Protein AF-A0A7G2IXJ1-F1 (afdb_monomer)

InterPro domains:
  IPR017896 4Fe-4S ferredoxin-type, iron-sulphur binding domain [PF13247] (13-69)
  IPR017896 4Fe-4S ferredoxin-type, iron-sulphur binding domain [PS51379] (12-43)
  IPR017896 4Fe-4S ferredoxin-type, iron-sulphur binding domain [PS51379] (45-76)

Structure (mmCIF, N/CA/C/O backbone):
data_AF-A0A7G2IXJ1-F1
#
_entry.id   AF-A0A7G2IXJ1-F1
#
loop_
_atom_site.group_PDB
_atom_site.id
_atom_site.type_symbol
_atom_site.label_atom_id
_atom_site.label_alt_id
_atom_site.label_comp_id
_atom_site.label_asym_id
_atom_site.label_entity_id
_atom_site.label_seq_id
_atom_site.pdbx_PDB_ins_code
_atom_site.Cartn_x
_atom_site.Cartn_y
_atom_site.Cartn_z
_atom_site.occupancy
_atom_site.B_iso_or_equiv
_atom_site.auth_seq_id
_atom_site.auth_comp_id
_atom_site.auth_asym_id
_atom_site.auth_atom_id
_atom_site.pdbx_PDB_model_num
ATOM 1 N N . MET A 1 1 ? -9.453 18.705 25.633 1.00 56.28 1 MET A N 1
ATOM 2 C CA . MET A 1 1 ? -10.833 18.551 26.150 1.00 56.28 1 MET A CA 1
ATOM 3 C C . MET A 1 1 ? -11.548 17.319 25.593 1.00 56.28 1 MET A C 1
ATOM 5 O O . MET A 1 1 ? -11.907 16.476 26.396 1.00 56.28 1 MET A O 1
ATOM 9 N N . GLN A 1 2 ? -11.689 17.133 24.271 1.00 62.91 2 GLN A N 1
ATOM 10 C CA . GLN A 1 2 ? -12.437 15.993 23.686 1.00 62.91 2 GLN A CA 1
ATOM 11 C C . GLN A 1 2 ? -12.001 14.591 24.154 1.00 62.91 2 GLN A C 1
ATOM 13 O O . GLN A 1 2 ? -12.845 13.731 24.371 1.00 62.91 2 GLN A O 1
ATOM 18 N N . LYS A 1 3 ? -10.699 14.354 24.367 1.00 65.56 3 LYS A N 1
ATOM 19 C CA . LYS A 1 3 ? -10.179 13.031 24.765 1.00 65.56 3 LYS A CA 1
ATOM 20 C C . LYS A 1 3 ? -10.699 12.545 26.128 1.00 65.56 3 LYS A C 1
ATOM 22 O O . LYS A 1 3 ? -10.833 11.347 26.320 1.00 65.56 3 LYS A O 1
ATOM 27 N N . ALA A 1 4 ? -10.995 13.467 27.050 1.00 74.75 4 ALA A N 1
ATOM 28 C CA . ALA A 1 4 ? -11.545 13.137 28.367 1.00 74.75 4 ALA A CA 1
ATOM 29 C C . ALA A 1 4 ? -13.046 12.799 28.305 1.00 74.75 4 ALA A C 1
ATOM 31 O O . ALA A 1 4 ? -13.530 12.006 29.102 1.00 74.75 4 ALA A O 1
ATOM 32 N N . MET A 1 5 ? -13.767 13.371 27.336 1.00 77.88 5 MET A N 1
ATOM 33 C CA . MET A 1 5 ? -15.208 13.181 27.158 1.00 77.88 5 MET A CA 1
ATOM 34 C C . MET A 1 5 ? -15.540 11.785 26.611 1.00 77.88 5 MET A C 1
ATOM 36 O O . MET A 1 5 ? -16.404 11.116 27.160 1.00 77.88 5 MET A O 1
ATOM 40 N N . TYR A 1 6 ? -14.811 11.304 25.594 1.00 83.25 6 TYR A N 1
ATOM 41 C CA . TYR A 1 6 ? -15.028 9.971 24.997 1.00 83.25 6 TYR A CA 1
ATOM 42 C C . TYR A 1 6 ? -14.584 8.791 25.883 1.00 83.25 6 TYR A C 1
ATOM 44 O O . TYR A 1 6 ? -14.739 7.641 25.487 1.00 83.25 6 TYR A O 1
ATOM 52 N N . GLY A 1 7 ? -13.998 9.061 27.055 1.00 84.44 7 GLY A N 1
ATOM 53 C CA . GLY A 1 7 ? -13.674 8.036 28.053 1.00 84.44 7 GLY A CA 1
ATOM 54 C C . GLY A 1 7 ? -14.828 7.720 29.013 1.00 84.44 7 GLY A C 1
ATOM 55 O O . GLY A 1 7 ? -14.711 6.785 29.799 1.00 84.44 7 GLY A O 1
ATOM 56 N N . GLN A 1 8 ? -15.915 8.498 28.974 1.00 90.81 8 GLN A N 1
ATOM 57 C CA . GLN A 1 8 ? -17.129 8.256 29.757 1.00 90.81 8 GLN A CA 1
ATOM 58 C C . GLN A 1 8 ? -18.039 7.272 29.020 1.00 90.81 8 GLN A C 1
ATOM 60 O O . GLN A 1 8 ? -18.203 7.383 27.804 1.00 90.81 8 GLN A O 1
ATOM 65 N N . PHE A 1 9 ? -18.649 6.337 29.754 1.00 86.94 9 PHE A N 1
ATOM 66 C CA . PHE A 1 9 ? -19.478 5.274 29.179 1.00 86.94 9 PHE A CA 1
ATOM 67 C C . PHE A 1 9 ? -20.619 5.839 28.322 1.00 86.94 9 PHE A C 1
ATOM 69 O O . PHE A 1 9 ? -20.841 5.380 27.200 1.00 86.94 9 PHE A O 1
ATOM 76 N N . GLU A 1 10 ? -21.265 6.898 28.805 1.00 91.25 10 GLU A N 1
ATOM 77 C CA . GLU A 1 10 ? -22.397 7.575 28.170 1.00 91.25 10 GLU A CA 1
ATOM 78 C C . GLU A 1 10 ? -22.025 8.246 26.838 1.00 91.25 10 GLU A C 1
ATOM 80 O O . GLU A 1 10 ? -22.891 8.471 25.997 1.00 91.25 10 GLU A O 1
ATOM 85 N N . ASN A 1 11 ? -20.737 8.536 26.629 1.00 90.62 11 ASN A N 1
ATOM 86 C CA . ASN A 1 11 ? -20.206 9.206 25.441 1.00 90.62 11 ASN A CA 1
ATOM 87 C C . ASN A 1 11 ? -19.403 8.254 24.538 1.00 90.62 11 ASN A C 1
ATOM 89 O O . ASN A 1 11 ? -18.601 8.702 23.710 1.00 90.62 11 ASN A O 1
ATOM 93 N N . THR A 1 12 ? -19.590 6.941 24.697 1.00 91.25 12 THR A N 1
ATOM 94 C CA . THR A 1 12 ? -18.924 5.941 23.859 1.00 91.25 12 THR A CA 1
ATOM 95 C C . THR A 1 12 ? -19.430 6.046 22.423 1.00 91.25 12 THR A C 1
ATOM 97 O O . THR A 1 12 ? -20.628 5.936 22.167 1.00 91.25 12 THR A O 1
ATOM 100 N N . PHE A 1 13 ? -18.515 6.214 21.467 1.00 91.75 13 PHE A N 1
ATOM 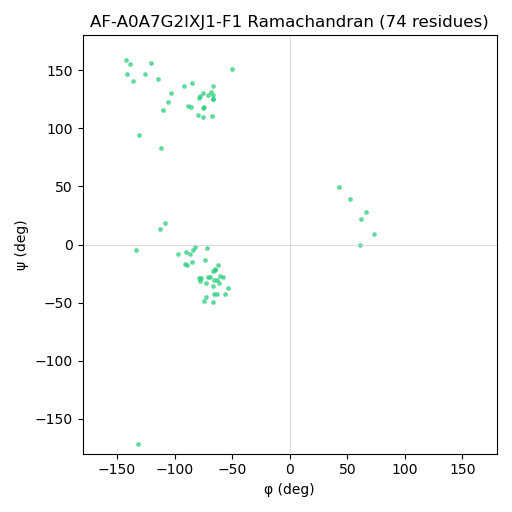101 C CA . PHE A 1 13 ? -18.835 6.207 20.041 1.00 91.75 13 PHE A CA 1
ATOM 102 C C . PHE A 1 13 ? -17.965 5.189 19.298 1.00 91.75 13 PHE A C 1
ATOM 104 O O . PHE A 1 13 ? -16.798 4.981 19.633 1.00 91.75 13 PHE A O 1
ATOM 111 N N . MET A 1 14 ? -18.530 4.577 18.260 1.00 93.81 14 MET A N 1
AT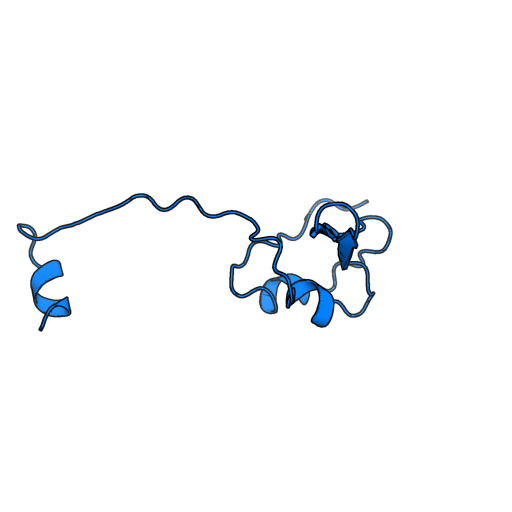OM 112 C CA . MET A 1 14 ? -17.839 3.649 17.369 1.00 93.81 14 MET A CA 1
ATOM 113 C C . MET A 1 14 ? -18.317 3.871 15.934 1.00 93.81 14 MET A C 1
ATOM 115 O O . MET A 1 14 ? -19.483 4.180 15.699 1.00 93.81 14 MET A O 1
ATOM 119 N N . MET A 1 15 ? -17.418 3.680 14.970 1.00 96.44 15 MET A N 1
ATOM 120 C CA . MET A 1 15 ? -17.754 3.619 13.551 1.00 96.44 15 MET A CA 1
ATOM 121 C C . MET A 1 15 ? -16.971 2.503 12.862 1.00 96.44 15 MET A C 1
ATOM 123 O O . MET A 1 15 ? -15.883 2.127 13.301 1.00 96.44 15 MET A O 1
ATOM 127 N N . TYR A 1 16 ? -17.511 2.005 11.755 1.00 96.31 16 TYR A N 1
ATOM 128 C CA . TYR A 1 16 ? -16.820 1.063 10.883 1.00 96.31 16 TYR A CA 1
ATOM 129 C C . TYR A 1 16 ? -16.074 1.823 9.786 1.00 96.31 16 TYR A C 1
ATOM 131 O O . TYR A 1 16 ? -16.618 2.755 9.196 1.00 96.31 16 TYR A O 1
ATOM 139 N N . LEU A 1 17 ? -14.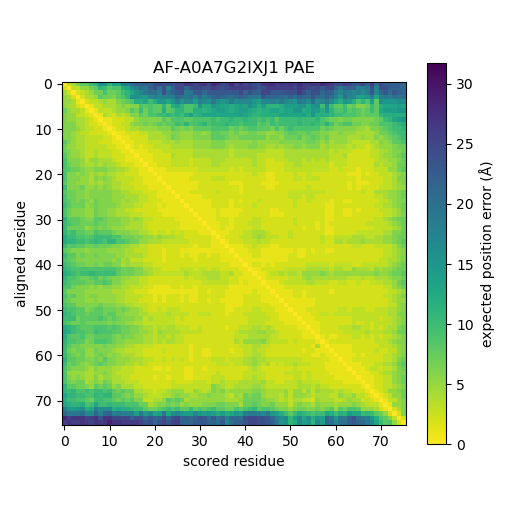834 1.419 9.500 1.00 95.94 17 LEU A N 1
ATOM 140 C CA . LEU A 1 17 ? -14.010 2.037 8.461 1.00 95.94 17 LEU A CA 1
ATOM 141 C C . LEU A 1 17 ? -13.396 0.961 7.548 1.00 95.94 17 LEU A C 1
ATOM 143 O O . LEU A 1 17 ? -12.331 0.423 7.875 1.00 95.94 17 LEU A O 1
ATOM 147 N N . PRO A 1 18 ? -14.035 0.629 6.411 1.00 95.94 18 PRO A N 1
ATOM 148 C CA . PRO A 1 18 ? -13.440 -0.265 5.426 1.00 95.94 18 PRO A CA 1
ATOM 149 C C . PRO A 1 18 ? -12.247 0.430 4.763 1.00 95.94 18 PRO A C 1
ATOM 151 O O . PRO A 1 18 ? -12.341 1.575 4.329 1.00 95.94 18 PRO A O 1
ATOM 154 N N . ARG A 1 19 ? -11.105 -0.259 4.691 1.00 95.81 19 ARG A N 1
ATOM 155 C CA . ARG A 1 19 ? -9.900 0.231 4.003 1.00 95.81 19 ARG A CA 1
ATOM 156 C C . ARG A 1 19 ? -9.284 -0.879 3.176 1.00 95.81 19 ARG A C 1
ATOM 158 O O . ARG A 1 19 ? -9.166 -2.005 3.664 1.00 95.81 19 ARG A O 1
ATOM 165 N N . LEU A 1 20 ? -8.792 -0.537 1.997 1.00 95.94 20 LEU A N 1
ATOM 166 C CA . LEU A 1 20 ? -8.178 -1.439 1.021 1.00 95.94 20 LEU A CA 1
ATOM 167 C C . LEU A 1 20 ? -6.848 -0.853 0.525 1.00 95.94 20 LEU A C 1
ATOM 169 O O . LEU A 1 20 ? -6.318 0.070 1.140 1.00 95.94 20 LEU A O 1
ATOM 173 N N . CYS A 1 21 ? -6.235 -1.463 -0.489 1.00 96.62 21 CYS A N 1
ATOM 174 C CA . CYS A 1 21 ? -5.102 -0.847 -1.171 1.00 96.62 21 CYS A CA 1
ATOM 175 C C . CYS A 1 21 ? -5.600 0.395 -1.916 1.00 96.62 21 CYS A C 1
ATOM 177 O O . CYS A 1 21 ? -6.505 0.294 -2.733 1.00 96.62 21 CYS A O 1
ATOM 179 N N . GLU A 1 22 ? -4.989 1.547 -1.657 1.00 96.44 22 GLU A N 1
ATOM 180 C CA . GLU A 1 22 ? -5.421 2.820 -2.249 1.00 96.44 22 GLU A CA 1
ATOM 181 C C . GLU A 1 22 ? -4.880 3.041 -3.674 1.00 96.44 22 GLU A C 1
ATOM 183 O O . GLU A 1 22 ? -5.139 4.076 -4.276 1.00 96.44 22 GLU A O 1
ATOM 188 N N . HIS A 1 23 ? -4.069 2.111 -4.202 1.00 97.12 23 HIS A N 1
ATOM 189 C CA . HIS A 1 23 ? -3.427 2.207 -5.522 1.00 97.12 23 HIS A CA 1
ATOM 190 C C . HIS A 1 23 ? -2.855 3.604 -5.827 1.00 97.12 23 HIS A C 1
ATOM 192 O O . HIS A 1 23 ? -3.084 4.186 -6.888 1.00 97.12 23 HIS A O 1
ATOM 198 N N . CYS A 1 24 ? -2.089 4.137 -4.869 1.00 97.00 24 CYS A N 1
ATOM 199 C CA . CYS A 1 24 ? -1.619 5.520 -4.852 1.00 97.00 24 CYS A CA 1
ATOM 200 C C . CYS A 1 24 ? -0.965 5.959 -6.174 1.00 97.00 24 CYS A C 1
ATOM 202 O O . CYS A 1 24 ? -0.331 5.161 -6.868 1.00 97.00 24 CYS A O 1
ATOM 204 N N . LEU A 1 25 ? -1.054 7.256 -6.485 1.00 96.25 25 LEU A N 1
ATOM 205 C CA . LEU A 1 25 ? -0.322 7.865 -7.602 1.00 96.25 25 LEU A CA 1
ATOM 206 C C . LEU A 1 25 ? 1.197 7.790 -7.393 1.00 96.25 25 LEU A C 1
ATOM 208 O O . LEU A 1 25 ? 1.922 7.433 -8.312 1.00 96.2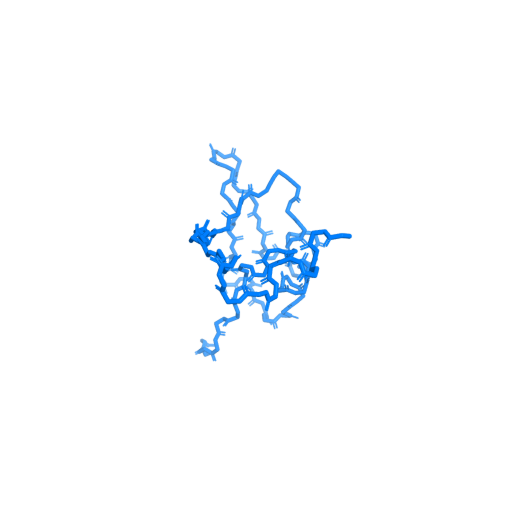5 25 LEU A O 1
ATOM 212 N N . ASN A 1 26 ? 1.654 8.064 -6.165 1.00 95.88 26 ASN A N 1
ATOM 213 C CA . ASN A 1 26 ? 3.043 7.892 -5.742 1.00 95.88 26 ASN A CA 1
ATOM 214 C C . ASN A 1 26 ? 3.146 6.753 -4.706 1.00 95.88 26 ASN A C 1
ATOM 216 O O . ASN A 1 26 ? 3.072 6.996 -3.496 1.00 95.88 26 ASN A O 1
ATOM 220 N N . PRO A 1 27 ? 3.209 5.486 -5.149 1.00 96.50 27 PRO A N 1
ATOM 221 C CA . PRO A 1 27 ? 3.192 4.339 -4.254 1.00 96.50 27 PRO A CA 1
ATOM 222 C C . PRO A 1 27 ? 4.536 4.155 -3.534 1.00 96.50 27 PRO A C 1
ATOM 224 O O . PRO A 1 27 ? 5.512 3.671 -4.104 1.00 96.50 27 PRO A O 1
ATOM 227 N N . ALA A 1 28 ? 4.557 4.427 -2.225 1.00 96.81 28 ALA A N 1
ATOM 228 C CA . ALA A 1 28 ? 5.730 4.191 -1.375 1.00 96.81 28 ALA A CA 1
ATOM 229 C C . ALA A 1 28 ? 6.203 2.722 -1.384 1.00 96.81 28 ALA A C 1
ATOM 231 O O . ALA A 1 28 ? 7.384 2.439 -1.199 1.00 96.81 28 ALA A O 1
ATOM 232 N N . CYS A 1 29 ? 5.298 1.768 -1.627 1.00 96.19 29 CYS A N 1
ATOM 233 C CA . CYS A 1 29 ? 5.657 0.359 -1.772 1.00 96.19 29 CYS A CA 1
ATOM 234 C C . CYS A 1 29 ? 6.505 0.078 -3.020 1.00 96.19 29 CYS A C 1
ATOM 236 O O . CYS A 1 29 ? 7.414 -0.741 -2.933 1.00 96.19 29 CYS A O 1
ATOM 238 N N . VAL A 1 30 ? 6.263 0.778 -4.135 1.00 96.12 30 VAL A N 1
ATOM 239 C CA . VAL A 1 30 ? 7.102 0.687 -5.342 1.00 96.12 30 VAL A CA 1
ATOM 240 C C . VAL A 1 30 ? 8.481 1.267 -5.053 1.00 96.12 30 VAL A C 1
ATOM 242 O O . VAL A 1 30 ? 9.479 0.585 -5.256 1.00 96.12 30 VAL A O 1
ATOM 245 N N . ALA A 1 31 ? 8.537 2.472 -4.477 1.00 95.81 31 ALA A N 1
ATOM 246 C CA . ALA A 1 31 ? 9.795 3.158 -4.173 1.00 95.81 31 ALA A CA 1
ATOM 247 C C . ALA A 1 31 ? 10.708 2.388 -3.198 1.00 95.81 31 ALA A C 1
ATOM 249 O O . ALA A 1 31 ? 11.923 2.554 -3.222 1.00 95.81 31 ALA A O 1
ATOM 250 N N . THR A 1 32 ? 10.135 1.554 -2.327 1.00 96.56 32 THR A N 1
ATOM 251 C CA . THR A 1 32 ? 10.884 0.817 -1.294 1.00 96.56 32 THR A CA 1
ATOM 252 C C . THR A 1 32 ? 11.244 -0.611 -1.684 1.00 96.56 32 THR A C 1
ATOM 254 O O . THR A 1 32 ? 11.979 -1.259 -0.941 1.00 96.56 32 THR A O 1
ATOM 257 N N . CYS A 1 33 ? 10.738 -1.138 -2.803 1.00 96.44 33 CYS A N 1
ATOM 258 C CA . CYS A 1 33 ? 11.023 -2.506 -3.227 1.00 96.44 33 CYS A CA 1
ATOM 259 C C . CYS A 1 33 ? 12.402 -2.589 -3.912 1.00 96.44 33 CYS A C 1
ATOM 261 O O . CYS A 1 33 ? 12.531 -2.110 -5.038 1.00 96.44 33 CYS A O 1
ATOM 263 N N . PRO A 1 34 ? 13.419 -3.249 -3.320 1.00 95.25 34 PRO A N 1
ATOM 264 C CA . PRO A 1 34 ? 14.763 -3.268 -3.906 1.00 95.25 34 PRO A CA 1
ATOM 265 C C . PRO A 1 34 ? 14.846 -4.071 -5.208 1.00 95.25 34 PRO A C 1
ATOM 267 O O . PRO A 1 34 ? 15.683 -3.793 -6.056 1.00 95.25 34 PRO A O 1
ATOM 270 N N . SER A 1 35 ? 13.983 -5.079 -5.372 1.00 93.62 35 SER A N 1
ATOM 271 C CA . SER A 1 35 ? 13.957 -5.922 -6.570 1.00 93.62 35 SER A CA 1
ATOM 272 C C . SER A 1 35 ? 13.152 -5.323 -7.724 1.00 93.62 35 SER A C 1
ATOM 274 O O . SER A 1 35 ? 13.087 -5.939 -8.783 1.00 93.62 35 SER A O 1
ATOM 276 N N . GLY A 1 36 ? 12.485 -4.178 -7.523 1.00 94.00 36 GLY A N 1
ATOM 277 C CA . GLY A 1 36 ? 11.593 -3.599 -8.531 1.00 94.00 36 GLY A CA 1
ATOM 278 C C . GLY A 1 36 ? 10.404 -4.499 -8.894 1.00 94.00 36 GLY A C 1
ATOM 279 O O . GLY A 1 36 ? 9.837 -4.365 -9.972 1.00 94.00 36 GLY A O 1
ATOM 280 N N . ALA A 1 37 ? 10.025 -5.437 -8.018 1.00 96.25 37 ALA A N 1
ATOM 281 C CA . ALA A 1 37 ? 8.932 -6.380 -8.275 1.00 96.25 37 ALA A CA 1
ATOM 282 C C . ALA A 1 37 ? 7.538 -5.734 -8.192 1.00 96.25 37 ALA A C 1
ATOM 284 O O . ALA A 1 37 ? 6.551 -6.339 -8.596 1.00 96.25 37 ALA A O 1
ATOM 285 N N . ILE A 1 38 ? 7.435 -4.524 -7.642 1.00 96.62 38 ILE A N 1
ATOM 286 C CA . ILE A 1 38 ? 6.166 -3.809 -7.500 1.00 96.62 38 ILE A CA 1
ATOM 287 C C . ILE A 1 38 ? 6.098 -2.741 -8.580 1.00 96.62 38 ILE A C 1
ATOM 289 O O . ILE A 1 38 ? 7.034 -1.957 -8.723 1.00 96.62 38 ILE A O 1
ATOM 293 N N . TYR A 1 39 ? 4.988 -2.689 -9.306 1.00 96.50 39 TYR A N 1
ATOM 294 C CA . TYR A 1 39 ? 4.788 -1.746 -10.400 1.00 96.50 39 TYR A CA 1
ATOM 295 C C . TYR A 1 39 ? 3.344 -1.245 -10.438 1.00 96.50 39 TYR A C 1
ATOM 297 O O . TYR A 1 39 ? 2.435 -1.865 -9.881 1.00 96.50 39 TYR A O 1
ATOM 305 N N . LYS A 1 40 ? 3.145 -0.090 -11.074 1.00 96.69 40 LYS A N 1
ATOM 306 C CA . LYS A 1 40 ? 1.827 0.491 -11.335 1.00 96.69 40 LYS A CA 1
ATOM 307 C C . LYS A 1 40 ? 1.523 0.300 -12.816 1.00 96.69 40 LYS A C 1
ATOM 309 O O . LYS A 1 40 ? 2.319 0.723 -13.648 1.00 96.69 40 LYS A O 1
ATOM 314 N N . ARG A 1 41 ? 0.412 -0.361 -13.122 1.00 96.00 41 ARG A N 1
ATOM 315 C CA . ARG A 1 41 ? -0.089 -0.519 -14.490 1.00 96.00 41 ARG A CA 1
ATOM 316 C C . ARG A 1 41 ? -0.513 0.840 -15.040 1.00 96.00 41 ARG A C 1
ATOM 318 O O . ARG A 1 41 ? -1.113 1.633 -14.313 1.00 96.00 41 ARG A O 1
ATOM 325 N N . GLU A 1 42 ? -0.151 1.127 -16.284 1.00 95.69 42 GLU A N 1
ATOM 326 C CA . GLU A 1 42 ? -0.402 2.437 -16.900 1.00 95.69 42 GLU A CA 1
ATOM 327 C C . GLU A 1 42 ? -1.859 2.576 -17.344 1.00 95.69 42 GLU A C 1
ATOM 329 O O . GLU A 1 42 ? -2.426 3.664 -17.281 1.00 95.69 42 GLU A O 1
ATOM 334 N N . GLU A 1 43 ? -2.481 1.467 -17.739 1.00 96.25 43 GLU A N 1
ATOM 335 C CA . GLU A 1 43 ? -3.825 1.434 -18.306 1.00 96.25 43 GLU A CA 1
ATOM 336 C C . GLU A 1 43 ? -4.942 1.688 -17.281 1.00 96.25 43 GLU A C 1
ATOM 338 O O . GLU A 1 43 ? -5.962 2.278 -17.626 1.00 96.25 43 GLU A O 1
ATOM 343 N N . ASP A 1 44 ? -4.765 1.258 -16.028 1.00 95.69 44 ASP A N 1
ATOM 344 C CA . ASP A 1 44 ? -5.793 1.332 -14.977 1.00 95.69 44 ASP A CA 1
ATOM 345 C C . ASP A 1 44 ? -5.274 1.868 -13.633 1.00 95.69 44 ASP A C 1
ATOM 347 O O . ASP A 1 44 ? -6.047 2.093 -12.699 1.00 95.69 44 ASP A O 1
ATOM 351 N N . GLY A 1 45 ? -3.966 2.109 -13.512 1.00 95.50 45 GLY A N 1
ATOM 352 C CA . GLY A 1 45 ? -3.357 2.631 -12.295 1.00 95.50 45 GLY A CA 1
ATOM 353 C C . GLY A 1 45 ? -3.277 1.620 -11.150 1.00 95.50 45 GLY A C 1
ATOM 354 O O . GLY A 1 45 ? -2.913 2.017 -10.033 1.00 95.50 45 GLY A O 1
ATOM 355 N N . ILE A 1 46 ? -3.575 0.339 -11.386 1.00 97.38 46 ILE A N 1
ATOM 356 C CA . ILE A 1 46 ? -3.499 -0.699 -10.357 1.00 97.38 46 ILE A CA 1
ATOM 357 C C . ILE A 1 46 ? -2.031 -0.973 -10.020 1.00 97.38 46 ILE A C 1
ATOM 359 O O . ILE A 1 46 ? -1.185 -1.222 -10.876 1.00 97.38 46 ILE A O 1
ATOM 363 N N . VAL A 1 47 ? -1.733 -0.932 -8.725 1.00 97.38 47 VAL A N 1
ATOM 364 C CA . VAL A 1 47 ? -0.427 -1.304 -8.163 1.00 97.38 47 VAL A CA 1
ATOM 365 C C . VAL A 1 47 ? -0.420 -2.798 -7.874 1.00 97.38 47 VAL A C 1
ATOM 367 O O . VAL A 1 47 ? -1.213 -3.262 -7.051 1.00 97.38 47 VAL A O 1
ATOM 370 N N . LEU A 1 48 ? 0.484 -3.526 -8.524 1.00 96.25 48 LEU A N 1
ATOM 371 C CA . LEU A 1 48 ? 0.625 -4.976 -8.420 1.00 96.25 48 LEU A CA 1
ATOM 372 C C . LEU A 1 48 ? 2.013 -5.369 -7.915 1.00 96.25 48 LEU A C 1
ATOM 374 O O . LEU A 1 48 ? 2.985 -4.626 -8.056 1.00 96.25 48 LEU A O 1
ATOM 378 N N . ILE A 1 49 ? 2.088 -6.567 -7.335 1.00 95.75 49 ILE A N 1
ATOM 379 C CA . ILE A 1 49 ? 3.335 -7.232 -6.952 1.00 95.75 49 ILE A CA 1
ATOM 380 C C . ILE A 1 49 ? 3.524 -8.415 -7.901 1.00 95.75 49 ILE A C 1
ATOM 382 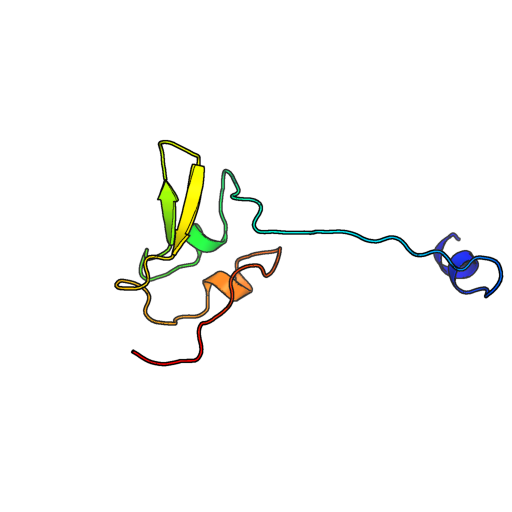O O . ILE A 1 49 ? 2.721 -9.349 -7.887 1.00 95.75 49 ILE A O 1
ATOM 386 N N . ASP A 1 50 ? 4.578 -8.368 -8.710 1.00 95.12 50 ASP A N 1
ATOM 387 C CA . ASP A 1 50 ? 5.026 -9.479 -9.547 1.00 95.12 50 ASP A CA 1
ATOM 388 C C . ASP A 1 50 ? 5.553 -10.605 -8.646 1.00 95.12 50 ASP A C 1
ATOM 390 O O . ASP A 1 50 ? 6.578 -10.447 -7.976 1.00 95.12 50 ASP A O 1
ATOM 394 N N . GLN A 1 51 ? 4.830 -11.725 -8.593 1.00 91.81 51 GLN A N 1
ATOM 395 C CA . GLN A 1 51 ? 5.167 -12.846 -7.713 1.00 91.81 51 GLN A CA 1
ATOM 396 C C . GLN A 1 51 ? 6.420 -13.597 -8.170 1.00 91.81 51 GLN A C 1
ATOM 398 O O . GLN A 1 51 ? 7.148 -14.105 -7.323 1.00 91.81 51 GLN A O 1
ATOM 403 N N . ASP A 1 52 ? 6.727 -13.607 -9.468 1.00 92.31 52 ASP A N 1
ATOM 404 C CA . ASP A 1 52 ? 7.904 -14.306 -9.990 1.00 92.31 52 ASP A CA 1
ATOM 405 C C . ASP A 1 52 ? 9.189 -13.485 -9.760 1.00 92.31 52 ASP A C 1
ATOM 407 O O . ASP A 1 52 ? 10.277 -14.038 -9.568 1.00 92.31 52 ASP A O 1
ATOM 411 N N . LYS A 1 53 ? 9.078 -12.149 -9.715 1.00 92.88 53 LYS A N 1
ATOM 412 C CA . LYS A 1 53 ? 10.198 -11.244 -9.376 1.00 92.88 53 LYS A CA 1
ATOM 413 C C . LYS A 1 53 ? 10.329 -10.959 -7.881 1.00 92.88 53 LYS A C 1
ATOM 415 O O . LYS A 1 53 ? 11.369 -10.454 -7.437 1.00 92.88 53 LYS A O 1
ATOM 420 N N . CYS A 1 54 ? 9.287 -11.213 -7.095 1.00 93.94 54 CYS A N 1
ATOM 421 C CA . CYS A 1 54 ? 9.305 -10.969 -5.660 1.00 93.94 54 CYS A CA 1
ATOM 422 C C . CYS A 1 54 ? 10.303 -11.907 -4.970 1.00 93.94 54 CYS A C 1
ATOM 424 O O . CYS A 1 54 ? 10.273 -13.119 -5.140 1.00 93.94 54 CYS A O 1
ATOM 426 N N . ARG A 1 55 ? 11.196 -11.342 -4.151 1.00 91.44 55 ARG A N 1
ATOM 427 C CA . ARG A 1 55 ? 12.190 -12.102 -3.370 1.00 91.44 55 ARG A CA 1
ATOM 428 C C . ARG A 1 55 ? 11.946 -12.054 -1.863 1.00 91.44 55 ARG A C 1
ATOM 430 O O . ARG A 1 55 ? 12.835 -12.359 -1.081 1.00 91.44 55 ARG A O 1
ATOM 437 N N . GLY A 1 56 ? 10.765 -11.605 -1.434 1.00 91.38 56 GLY A N 1
ATOM 438 C CA . GLY A 1 56 ? 10.413 -11.598 -0.012 1.00 91.38 56 GLY A CA 1
ATOM 439 C C . GLY A 1 56 ? 11.250 -10.645 0.854 1.00 91.38 56 GLY A C 1
ATOM 440 O O . GLY A 1 56 ? 11.388 -10.869 2.054 1.00 91.38 56 GLY A O 1
ATOM 441 N N . TRP A 1 57 ? 11.781 -9.551 0.291 1.00 92.44 57 TRP A N 1
ATOM 442 C CA . TRP A 1 57 ? 12.551 -8.546 1.047 1.00 92.44 57 TRP A CA 1
ATOM 443 C C . TRP A 1 57 ? 11.750 -7.829 2.140 1.00 92.44 57 TRP A C 1
ATOM 445 O O . TRP A 1 57 ? 12.337 -7.203 3.014 1.00 92.44 57 TRP A O 1
ATOM 455 N N . ARG A 1 58 ? 10.410 -7.879 2.085 1.00 91.75 58 ARG A N 1
ATOM 456 C CA . ARG A 1 58 ? 9.475 -7.312 3.083 1.00 91.75 58 ARG A CA 1
ATOM 457 C C . ARG A 1 58 ? 9.554 -5.787 3.292 1.00 91.75 58 ARG A C 1
ATOM 459 O O . ARG A 1 58 ? 8.737 -5.239 4.024 1.00 91.75 58 ARG A O 1
ATOM 466 N N . MET A 1 59 ? 10.432 -5.069 2.591 1.00 94.19 59 MET A N 1
ATOM 467 C CA . MET A 1 59 ? 10.564 -3.604 2.692 1.00 94.19 59 MET A CA 1
ATOM 468 C C . MET A 1 59 ? 9.288 -2.849 2.294 1.00 94.19 59 MET A C 1
ATOM 470 O O . MET A 1 59 ? 8.938 -1.840 2.906 1.00 94.19 59 MET A O 1
ATOM 474 N N . CYS A 1 60 ? 8.530 -3.383 1.333 1.00 94.12 60 CYS A N 1
ATOM 475 C CA . CYS A 1 60 ? 7.257 -2.814 0.891 1.00 94.12 60 CYS A CA 1
ATOM 476 C C . CYS A 1 60 ? 6.160 -2.820 1.978 1.00 94.12 60 CYS A C 1
ATOM 478 O O . CYS A 1 60 ? 5.211 -2.034 1.893 1.00 94.12 60 CYS A O 1
ATOM 480 N N . ILE A 1 61 ? 6.276 -3.672 3.004 1.00 94.38 61 ILE A N 1
ATOM 481 C CA . ILE A 1 61 ? 5.349 -3.735 4.147 1.00 94.38 61 ILE A CA 1
ATOM 482 C C . ILE A 1 61 ? 5.598 -2.537 5.064 1.00 94.38 61 ILE A C 1
ATOM 484 O O . ILE A 1 61 ? 4.676 -1.793 5.417 1.00 94.38 61 ILE A O 1
ATOM 488 N N . THR A 1 62 ? 6.863 -2.296 5.403 1.00 93.19 62 THR A N 1
ATOM 489 C CA . THR A 1 62 ? 7.268 -1.145 6.215 1.00 93.19 62 THR A CA 1
ATOM 490 C C . THR A 1 62 ? 7.006 0.162 5.472 1.00 93.19 62 THR A C 1
ATOM 492 O O . THR A 1 62 ? 6.422 1.072 6.062 1.00 93.19 62 THR A O 1
ATOM 495 N N . GLY A 1 63 ? 7.324 0.218 4.175 1.00 93.81 63 GLY A N 1
ATOM 496 C CA . GLY A 1 63 ? 7.162 1.408 3.336 1.00 93.81 63 GLY A CA 1
ATOM 497 C C . GLY A 1 63 ? 5.714 1.847 3.105 1.00 93.81 63 GLY A C 1
ATOM 498 O O . GLY A 1 63 ? 5.451 3.036 2.966 1.00 93.81 63 GLY A O 1
ATOM 499 N N . CYS A 1 64 ? 4.747 0.924 3.088 1.00 96.44 64 CYS A N 1
ATOM 500 C CA . CYS A 1 64 ? 3.341 1.292 2.921 1.00 96.44 64 CYS A CA 1
ATOM 501 C C . CYS A 1 64 ? 2.771 1.901 4.222 1.00 96.44 64 CYS A C 1
ATOM 503 O O . CYS A 1 64 ? 2.662 1.181 5.224 1.00 96.44 64 CYS A O 1
ATOM 505 N N . PRO A 1 65 ? 2.320 3.172 4.235 1.00 95.56 65 PRO A N 1
ATOM 506 C CA . PRO A 1 65 ? 1.727 3.781 5.430 1.00 95.56 65 PRO A CA 1
ATOM 507 C C . PRO A 1 65 ? 0.392 3.124 5.819 1.00 95.56 65 PRO A C 1
ATOM 509 O O . PRO A 1 65 ? 0.010 3.137 6.984 1.00 95.56 65 PRO A O 1
ATOM 512 N N . TYR A 1 66 ? -0.287 2.480 4.864 1.00 95.94 66 TYR A N 1
ATOM 513 C CA . TYR A 1 66 ? -1.562 1.789 5.079 1.00 95.94 66 TYR A CA 1
ATOM 514 C C . TYR A 1 66 ? -1.421 0.311 5.465 1.00 95.94 66 TYR A C 1
ATOM 516 O O . TYR A 1 66 ? -2.430 -0.324 5.771 1.00 95.94 66 TYR A O 1
ATOM 524 N N . LYS A 1 67 ? -0.196 -0.242 5.441 1.00 93.44 67 LYS A N 1
ATOM 525 C CA . LYS A 1 67 ? 0.109 -1.643 5.799 1.00 93.44 67 LYS A CA 1
ATOM 526 C C . LYS A 1 67 ? -0.759 -2.660 5.040 1.00 93.44 67 LYS A C 1
ATOM 528 O O . LYS A 1 67 ? -1.220 -3.647 5.601 1.00 93.44 67 LYS A O 1
ATOM 533 N N . LYS A 1 68 ? -1.002 -2.391 3.753 1.00 93.56 68 LYS A N 1
ATOM 534 C CA . LYS A 1 68 ? -1.847 -3.233 2.888 1.00 93.56 68 LYS A CA 1
ATOM 535 C C . LYS A 1 68 ? -1.101 -4.323 2.136 1.00 93.56 68 LYS A C 1
ATOM 537 O O . LYS A 1 68 ? -1.731 -5.269 1.685 1.00 93.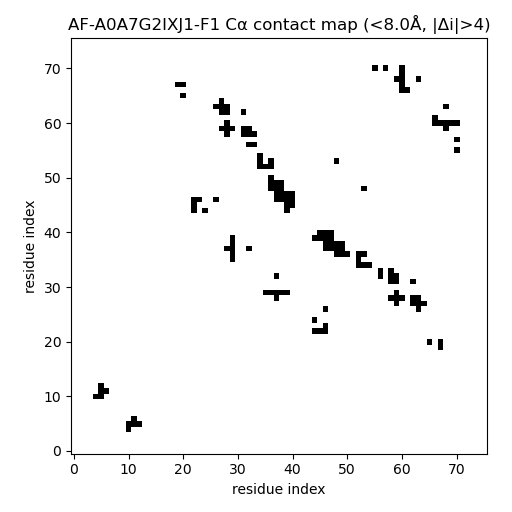56 68 LYS A O 1
ATOM 542 N N . ASN A 1 69 ? 0.221 -4.223 2.047 1.00 88.88 69 ASN A N 1
ATOM 543 C CA . ASN A 1 69 ? 1.037 -5.307 1.519 1.00 88.88 69 ASN A CA 1
ATOM 544 C C . ASN A 1 69 ? 1.209 -6.366 2.605 1.00 88.88 69 ASN A C 1
ATOM 546 O O . ASN A 1 69 ? 1.663 -6.045 3.706 1.00 88.88 69 ASN A O 1
ATOM 550 N N . LEU A 1 70 ? 0.876 -7.608 2.278 1.00 84.12 70 LEU A N 1
ATOM 551 C CA . LEU A 1 70 ? 1.071 -8.759 3.148 1.00 84.12 70 LEU A CA 1
ATOM 552 C C . LEU A 1 70 ? 2.093 -9.694 2.509 1.00 84.12 70 LEU A C 1
ATOM 554 O O . LEU A 1 70 ? 2.138 -9.843 1.289 1.00 84.12 70 LEU A O 1
ATOM 558 N N . LEU A 1 71 ? 2.936 -10.290 3.346 1.00 83.62 71 LEU A N 1
ATOM 559 C CA . LEU A 1 71 ? 3.849 -11.334 2.909 1.00 83.62 71 LEU A CA 1
ATOM 560 C C . LEU A 1 71 ? 3.072 -12.641 2.770 1.00 83.62 71 LEU A C 1
ATOM 562 O O . LEU A 1 71 ? 2.439 -13.079 3.729 1.00 83.62 71 LEU A O 1
ATOM 566 N N . GLN A 1 72 ? 3.181 -13.279 1.611 1.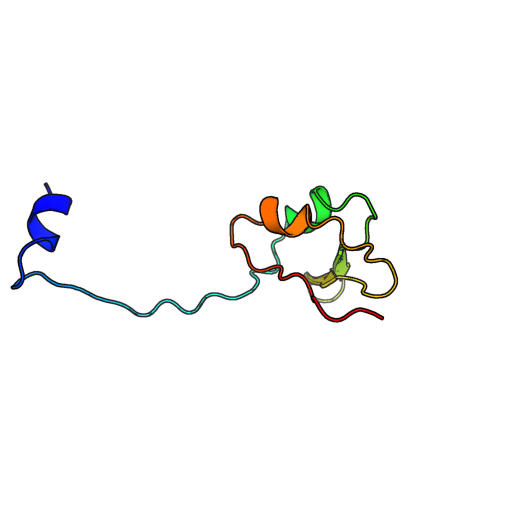00 79.25 72 GLN A N 1
ATOM 567 C CA . GLN A 1 72 ? 2.774 -14.667 1.460 1.00 79.25 72 GLN A CA 1
ATOM 568 C C . GLN A 1 72 ? 3.821 -15.559 2.142 1.00 79.25 72 GLN A C 1
ATOM 570 O O . GLN A 1 72 ? 5.000 -15.491 1.804 1.00 79.25 72 GLN A O 1
ATOM 575 N N . LEU A 1 73 ? 3.397 -16.315 3.160 1.00 78.50 73 LEU A N 1
ATOM 576 C CA . LEU A 1 73 ? 4.275 -17.174 3.969 1.00 78.50 73 LEU A CA 1
ATOM 577 C C . LEU A 1 73 ? 4.501 -18.556 3.353 1.00 78.50 73 LEU A C 1
ATOM 579 O O . LEU A 1 73 ? 5.398 -19.268 3.784 1.00 78.50 73 LEU A O 1
ATOM 583 N N . GLU A 1 74 ? 3.678 -18.931 2.381 1.00 70.56 74 GLU A N 1
ATOM 584 C CA . GL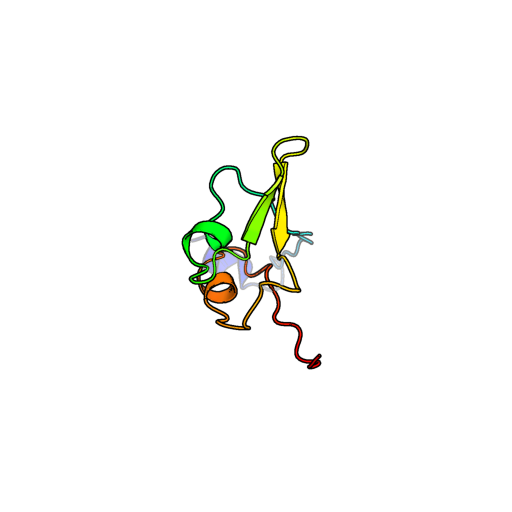U A 1 74 ? 3.773 -20.220 1.713 1.00 70.56 74 GLU A CA 1
ATOM 585 C C . GLU A 1 74 ? 4.773 -20.123 0.559 1.00 70.56 74 GLU A C 1
ATOM 587 O O . GLU A 1 74 ? 4.623 -19.293 -0.344 1.00 70.56 74 GLU A O 1
ATOM 592 N N . GLU A 1 75 ? 5.832 -20.924 0.658 1.00 58.56 75 GLU A N 1
ATOM 593 C CA . GLU A 1 75 ? 6.952 -20.949 -0.277 1.00 58.56 75 GLU A CA 1
ATOM 594 C C . GLU A 1 75 ? 6.544 -21.655 -1.577 1.00 58.56 75 GLU A C 1
ATOM 596 O O . GLU A 1 75 ? 6.001 -22.761 -1.563 1.00 58.56 75 GLU A O 1
ATOM 601 N N . ARG A 1 76 ? 6.822 -21.001 -2.706 1.00 58.03 76 ARG A N 1
ATOM 602 C CA . ARG A 1 76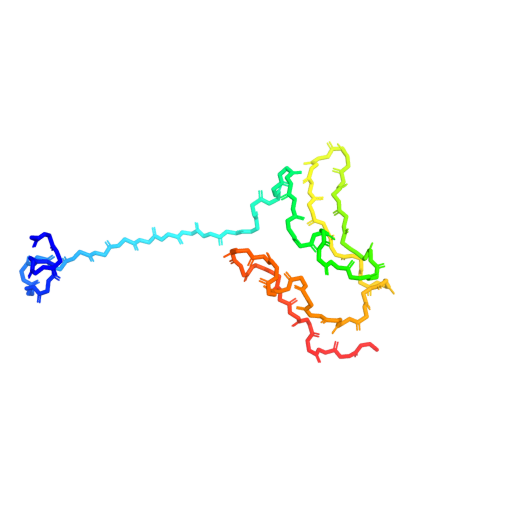 ? 7.122 -21.702 -3.955 1.00 58.03 76 ARG A CA 1
ATOM 603 C C . ARG A 1 76 ? 8.591 -22.090 -3.951 1.00 58.03 76 ARG A C 1
ATOM 605 O O . ARG A 1 76 ? 9.398 -21.230 -3.528 1.00 58.03 76 ARG A O 1
#

Secondary structure (DSSP, 8-state):
-HHHHTTSGGG-------------SS-HHHHH-TT--EEE-TTT--EEE-TTT-----HHHHH-TT-------S--

Foldseek 3Di:
DVVVQCVDPVNPDDDDDDDAPPLDPDQQLCVQQPQSQWDADPVPSHIDGNPVSDPQPCRSQVRGPVSRDDDDPDDD

Sequence (76 aa):
MQKAMYGQFENTFMMYLPRLCEHCLNPACVATCPSGAIYKREEDGIVLIDQDKCRGWRMCITGCPYKKNLLQLEER

Radius of gyration: 18.04 Å; Cα contacts (8 Å, |Δi|>4): 75; chains: 1; bounding box: 37×40×48 Å

pLDDT: mean 90.6, std 9.78, range [56.28, 97.38]

Nearest PDB structures (foldseek):
  3egw-assembly1_B  TM=9.770E-01  e=1.811E-08  Escherichia coli K-12
  2ivf-assembly1_B  TM=9.710E-01  e=4.358E-06  Aromatoleum aromaticum EbN1
  8c0z-assembly1_F  TM=9.368E-01  e=7.918E-04  Aromatoleum aromaticum
  6x1o-assembly1_D  TM=9.133E-01  e=1.491E-03  Pyrococcus furiosus COM1
  7o80-assembly1_Bz  TM=7.415E-01  e=1.873E-02  Oryctolagus cuniculus

Mean predicted aligned error: 5.49 Å

Solvent-accessible surface area (backbone atoms only — not comparable to full-atom values): 5038 Å² total; per-residue (Å²): 114,70,76,69,52,55,72,38,79,94,48,62,82,87,81,89,80,93,82,75,79,79,48,53,94,79,42,45,32,38,80,43,32,90,73,59,27,36,48,64,44,86,92,78,43,52,62,46,72,41,72,90,56,49,79,79,80,61,43,30,35,75,44,26,91,81,56,67,56,75,82,81,85,77,82,130

Organism: Citrobacter freundii (NCBI:txid546)